Protein AF-X1CQ27-F1 (afdb_monomer_lite)

Structure (mmCIF, N/CA/C/O backbone):
data_AF-X1CQ27-F1
#
_entry.id   AF-X1CQ27-F1
#
loop_
_atom_site.group_PDB
_atom_site.id
_atom_site.type_symbol
_atom_site.label_atom_id
_atom_site.label_alt_id
_atom_site.label_comp_id
_atom_site.label_asym_id
_atom_site.label_entity_id
_atom_site.label_seq_id
_atom_site.pdbx_PDB_ins_code
_atom_site.Cartn_x
_atom_site.Cartn_y
_atom_site.Cartn_z
_atom_site.occupancy
_atom_site.B_iso_or_equiv
_atom_site.auth_seq_id
_atom_site.auth_comp_id
_atom_site.auth_asym_id
_atom_site.auth_atom_id
_atom_site.pdbx_PDB_model_num
ATOM 1 N N . HIS A 1 1 ? 26.484 -8.861 -18.137 1.00 38.47 1 HIS A N 1
ATOM 2 C CA . HIS A 1 1 ? 26.427 -7.658 -17.284 1.00 38.47 1 HIS A CA 1
ATOM 3 C C . HIS A 1 1 ? 25.008 -7.627 -16.748 1.00 38.47 1 HIS A C 1
ATOM 5 O O . HIS A 1 1 ? 24.129 -7.629 -17.596 1.00 38.47 1 HIS A O 1
ATOM 11 N N . PRO A 1 2 ? 24.740 -7.772 -15.439 1.00 48.09 2 PRO A N 1
ATOM 12 C CA . PRO A 1 2 ? 23.359 -7.905 -14.995 1.00 48.09 2 PRO A CA 1
ATOM 13 C C . PRO A 1 2 ? 22.624 -6.584 -15.238 1.00 48.09 2 PRO A C 1
ATOM 15 O O . PRO A 1 2 ? 23.197 -5.501 -15.071 1.00 48.09 2 PRO A O 1
ATOM 18 N N . ASP A 1 3 ? 21.393 -6.705 -15.714 1.00 51.94 3 ASP A N 1
ATOM 19 C CA . ASP A 1 3 ? 20.506 -5.610 -16.071 1.00 51.94 3 ASP A CA 1
ATOM 20 C C . ASP A 1 3 ? 20.073 -4.856 -14.807 1.00 51.94 3 ASP A C 1
ATOM 22 O O . ASP A 1 3 ? 19.141 -5.243 -14.110 1.00 51.94 3 ASP A O 1
ATOM 26 N N . TRP A 1 4 ? 20.733 -3.737 -14.505 1.00 53.78 4 TRP A N 1
ATOM 27 C CA . TRP A 1 4 ? 20.388 -2.819 -13.403 1.00 53.78 4 TRP A CA 1
ATOM 28 C C . TRP A 1 4 ? 19.044 -2.081 -13.602 1.00 53.78 4 TRP A C 1
ATOM 30 O O . TRP A 1 4 ? 18.797 -1.057 -12.962 1.00 53.78 4 TRP A O 1
ATOM 40 N N . ASN A 1 5 ? 18.199 -2.545 -14.525 1.00 55.75 5 ASN A N 1
ATOM 41 C CA . ASN A 1 5 ? 17.030 -1.815 -15.011 1.00 55.75 5 ASN A CA 1
ATOM 42 C C . ASN A 1 5 ? 15.713 -2.193 -14.322 1.00 55.75 5 ASN A C 1
ATOM 44 O O . ASN A 1 5 ? 14.721 -1.488 -14.495 1.00 55.75 5 ASN A O 1
ATOM 48 N N . GLU A 1 6 ? 15.692 -3.232 -13.488 1.00 63.59 6 GLU A N 1
ATOM 49 C CA . GLU A 1 6 ? 14.521 -3.572 -12.676 1.00 63.59 6 GLU A CA 1
ATOM 50 C C . GLU A 1 6 ? 14.697 -3.029 -11.256 1.00 63.59 6 GLU A C 1
ATOM 52 O O . GLU A 1 6 ? 14.978 -3.752 -10.302 1.00 63.59 6 GLU A O 1
ATOM 57 N N . LYS A 1 7 ? 14.576 -1.703 -11.107 1.00 76.12 7 LYS A N 1
ATOM 58 C CA . LYS A 1 7 ? 14.514 -1.081 -9.779 1.00 76.12 7 LYS A CA 1
ATOM 59 C C . LYS A 1 7 ? 13.232 -1.536 -9.087 1.00 76.12 7 LYS A C 1
ATOM 61 O O . LYS A 1 7 ? 12.149 -1.062 -9.423 1.00 76.12 7 LYS A O 1
ATOM 66 N N . THR A 1 8 ? 13.369 -2.438 -8.123 1.00 89.56 8 THR A N 1
ATOM 67 C CA . THR A 1 8 ? 12.275 -2.825 -7.236 1.00 89.56 8 THR A CA 1
ATOM 68 C C . THR A 1 8 ? 12.230 -1.925 -6.005 1.00 89.56 8 THR A C 1
ATOM 70 O O . THR A 1 8 ? 13.272 -1.595 -5.437 1.00 89.56 8 THR A O 1
ATOM 73 N N . TYR A 1 9 ? 11.035 -1.563 -5.559 1.00 93.25 9 TYR A N 1
ATOM 74 C CA . TYR A 1 9 ? 10.811 -0.775 -4.349 1.00 93.25 9 TYR A CA 1
ATOM 75 C C . TYR A 1 9 ? 10.537 -1.707 -3.176 1.00 93.25 9 TYR A C 1
ATOM 77 O O . TYR A 1 9 ? 9.677 -2.565 -3.304 1.00 93.25 9 TYR A O 1
ATOM 85 N N . SER A 1 10 ? 11.233 -1.532 -2.050 1.00 94.94 10 SER A N 1
ATOM 86 C CA . SER A 1 10 ? 10.964 -2.268 -0.798 1.00 94.94 10 SER A CA 1
ATOM 87 C C . SER A 1 10 ? 10.029 -1.509 0.152 1.00 94.94 10 SER A C 1
ATOM 89 O O . SER A 1 10 ? 9.470 -2.091 1.078 1.00 94.94 10 SER A O 1
ATOM 91 N N . PHE A 1 11 ? 9.859 -0.203 -0.053 1.00 96.81 11 PHE A N 1
ATOM 92 C CA . PHE A 1 11 ? 8.992 0.648 0.755 1.00 96.81 11 PHE A CA 1
ATOM 93 C C . PHE A 1 11 ? 8.448 1.793 -0.101 1.00 96.81 11 PHE A C 1
ATOM 95 O O . PHE A 1 11 ? 9.203 2.412 -0.853 1.00 96.81 11 PHE A O 1
ATOM 102 N N . VAL A 1 12 ? 7.153 2.068 0.015 1.00 96.44 12 VAL A N 1
ATOM 103 C CA . VAL A 1 12 ? 6.442 3.127 -0.705 1.00 96.44 12 VAL A CA 1
ATOM 104 C C . VAL A 1 12 ? 5.509 3.831 0.271 1.00 96.44 12 VAL A C 1
ATOM 106 O O . VAL A 1 12 ? 4.789 3.181 1.025 1.00 96.44 12 VAL A O 1
ATOM 109 N N . TYR A 1 13 ? 5.513 5.159 0.238 1.00 96.25 13 TYR A N 1
ATOM 110 C CA . TYR A 1 13 ? 4.595 6.002 0.995 1.00 96.25 13 TYR A CA 1
ATOM 111 C C . TYR A 1 13 ? 3.813 6.862 0.001 1.00 96.25 13 TYR A C 1
ATOM 113 O O . TYR A 1 13 ? 4.422 7.629 -0.747 1.00 96.25 13 TYR A O 1
ATOM 121 N N . LEU A 1 14 ? 2.493 6.693 -0.049 1.00 93.62 14 LEU A N 1
ATOM 122 C CA . LEU A 1 14 ? 1.602 7.438 -0.934 1.00 93.62 14 LEU A CA 1
ATOM 123 C C . LEU A 1 14 ? 0.985 8.608 -0.157 1.00 93.62 14 LEU A C 1
ATOM 125 O O . LEU A 1 14 ? 0.100 8.408 0.672 1.00 93.62 14 LEU A O 1
ATOM 129 N N . ASP A 1 15 ? 1.487 9.808 -0.456 1.00 86.12 15 ASP A N 1
ATOM 130 C CA . ASP A 1 15 ? 1.113 11.113 0.129 1.00 86.12 15 ASP A CA 1
ATOM 131 C C . ASP A 1 15 ? 0.519 12.067 -0.933 1.00 86.12 15 ASP A C 1
ATOM 133 O O . ASP A 1 15 ? 0.626 13.289 -0.854 1.00 86.12 15 ASP A O 1
ATOM 137 N N . GLY A 1 16 ? 0.031 11.497 -2.038 1.00 69.50 16 GLY A N 1
ATOM 138 C CA . GLY A 1 16 ? -0.388 12.227 -3.235 1.00 69.50 16 GLY A CA 1
ATOM 139 C C . GLY A 1 16 ? -1.835 12.734 -3.179 1.00 69.50 16 GLY A C 1
ATOM 140 O O . GLY A 1 16 ? -2.555 12.463 -2.220 1.00 69.50 16 GLY A O 1
ATOM 141 N N . PRO A 1 17 ? -2.303 13.451 -4.220 1.00 65.69 17 PRO A N 1
ATOM 142 C CA . PRO A 1 17 ? -3.669 13.977 -4.275 1.00 65.69 17 PRO A CA 1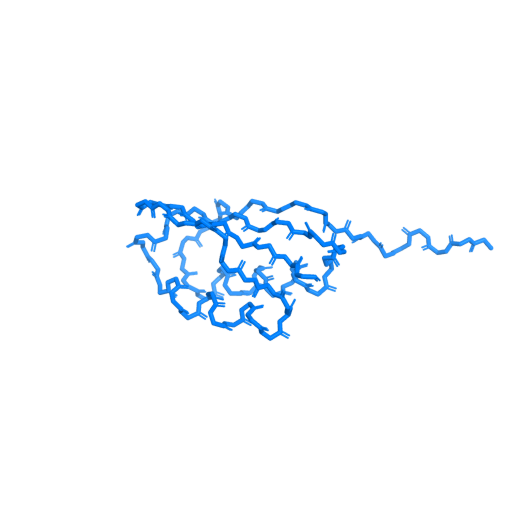
ATOM 143 C C . PRO A 1 17 ? -4.719 12.870 -4.048 1.00 65.69 17 PRO A C 1
ATOM 145 O O . PRO A 1 17 ? -4.768 11.873 -4.761 1.00 65.69 17 PRO A O 1
ATOM 148 N N . HIS A 1 18 ? -5.579 13.065 -3.044 1.00 69.44 18 HIS A N 1
ATOM 149 C CA . HIS A 1 18 ? -6.332 12.002 -2.352 1.00 69.44 18 HIS A CA 1
ATOM 150 C C . HIS A 1 18 ? -7.561 11.431 -3.084 1.00 69.44 18 HIS A C 1
ATOM 152 O O . HIS A 1 18 ? -8.486 10.934 -2.443 1.00 69.44 18 HIS A O 1
ATOM 158 N N . MET A 1 19 ? -7.634 11.493 -4.415 1.00 81.75 19 MET A N 1
ATOM 159 C CA . MET A 1 19 ? -8.736 10.829 -5.118 1.00 81.75 19 MET A CA 1
ATOM 160 C C . MET A 1 19 ? -8.449 9.331 -5.248 1.00 81.75 19 MET A C 1
ATOM 162 O O . MET A 1 19 ? -7.386 8.941 -5.728 1.00 81.75 19 MET A O 1
ATOM 166 N N . THR A 1 20 ? -9.440 8.482 -4.942 1.00 86.38 20 THR A N 1
ATOM 167 C CA . THR A 1 20 ? -9.346 7.011 -5.058 1.00 86.38 20 THR A CA 1
ATOM 168 C C . THR A 1 20 ? -8.720 6.556 -6.384 1.00 86.38 20 THR A C 1
ATOM 170 O O . THR A 1 20 ? -7.883 5.660 -6.402 1.00 86.38 20 THR A O 1
ATOM 173 N N . LYS A 1 21 ? -9.086 7.191 -7.507 1.00 90.81 21 LYS A N 1
ATOM 174 C CA . LYS A 1 21 ? -8.570 6.846 -8.845 1.00 90.81 21 LYS A CA 1
ATOM 175 C C . LYS A 1 21 ? -7.049 7.036 -8.977 1.00 90.81 21 LYS A C 1
ATOM 177 O O . LYS A 1 21 ? -6.389 6.238 -9.643 1.00 90.81 21 LYS A O 1
ATOM 182 N N . ASP A 1 22 ? -6.509 8.086 -8.362 1.00 89.88 22 ASP A N 1
ATOM 183 C CA . ASP A 1 22 ? -5.110 8.482 -8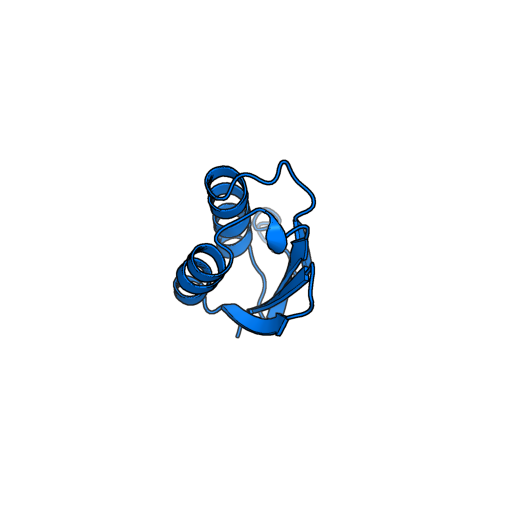.512 1.00 89.88 22 ASP A CA 1
ATOM 184 C C . ASP A 1 22 ? -4.254 7.563 -7.634 1.00 89.88 22 ASP A C 1
ATOM 186 O O . ASP A 1 22 ? -3.295 6.961 -8.117 1.00 89.88 22 ASP A O 1
ATOM 190 N N . VAL A 1 23 ? -4.718 7.299 -6.406 1.00 92.44 23 VAL A N 1
ATOM 191 C CA . VAL A 1 23 ? -4.086 6.341 -5.486 1.00 92.44 23 VAL A CA 1
ATOM 192 C C . VAL A 1 23 ? -4.093 4.919 -6.049 1.00 92.44 23 VAL A C 1
ATOM 194 O O . VAL A 1 23 ? -3.073 4.242 -5.967 1.00 92.44 23 VAL A O 1
ATOM 197 N N . ILE A 1 24 ? -5.182 4.458 -6.682 1.00 93.88 24 ILE A N 1
ATOM 198 C CA . ILE A 1 24 ? -5.192 3.152 -7.374 1.00 93.88 24 ILE A CA 1
ATOM 199 C C . ILE A 1 24 ? -4.118 3.116 -8.467 1.00 93.88 24 ILE A C 1
ATOM 201 O O . ILE A 1 24 ? -3.382 2.135 -8.573 1.00 93.88 24 ILE A O 1
ATOM 205 N N . THR A 1 25 ? -4.024 4.173 -9.275 1.00 94.06 25 THR A N 1
ATOM 206 C CA . THR A 1 25 ? -3.082 4.237 -10.401 1.00 94.06 25 THR A CA 1
ATOM 207 C C . THR A 1 25 ? -1.636 4.135 -9.915 1.00 94.06 25 THR A C 1
ATOM 209 O O . THR A 1 25 ? -0.867 3.316 -10.426 1.00 94.06 25 THR A O 1
ATOM 212 N N . GLU A 1 26 ? -1.273 4.913 -8.896 1.00 93.94 26 GLU A N 1
ATOM 213 C CA . GLU A 1 26 ? 0.067 4.886 -8.307 1.00 93.94 26 GLU A CA 1
ATOM 214 C C . GLU A 1 26 ? 0.348 3.565 -7.586 1.00 93.94 26 GLU A C 1
ATOM 216 O O . GLU A 1 26 ? 1.375 2.930 -7.838 1.00 93.94 26 GLU A O 1
ATOM 221 N N . ALA A 1 27 ? -0.578 3.100 -6.744 1.00 94.56 27 ALA A N 1
ATOM 222 C CA . ALA A 1 27 ? -0.416 1.869 -5.979 1.00 94.56 27 ALA A CA 1
ATOM 223 C C . ALA A 1 27 ? -0.190 0.659 -6.897 1.00 94.56 27 ALA A C 1
ATOM 225 O O . ALA A 1 27 ? 0.715 -0.137 -6.649 1.00 94.56 27 ALA A O 1
ATOM 226 N N . VAL A 1 28 ? -0.935 0.553 -8.003 1.00 96.25 28 VAL A N 1
ATOM 227 C CA . VAL A 1 28 ? -0.733 -0.499 -9.012 1.00 96.25 28 VAL A CA 1
ATOM 228 C C . VAL A 1 28 ? 0.614 -0.339 -9.722 1.00 96.25 28 VAL A C 1
ATOM 230 O O . VAL A 1 28 ? 1.312 -1.330 -9.957 1.00 96.25 28 VAL A O 1
ATOM 233 N N . TRP A 1 29 ? 1.025 0.888 -10.056 1.00 95.25 29 TRP A N 1
ATOM 234 C CA . TRP A 1 29 ? 2.321 1.129 -10.695 1.00 95.25 29 TRP A CA 1
ATOM 235 C C . TRP A 1 29 ? 3.489 0.652 -9.821 1.00 95.25 29 TRP A C 1
ATOM 237 O O . TRP A 1 29 ? 4.412 0.003 -10.332 1.00 95.25 29 TRP A O 1
ATOM 247 N N . PHE A 1 30 ? 3.422 0.919 -8.514 1.00 95.25 30 PHE A N 1
ATOM 248 C CA . PHE A 1 30 ? 4.415 0.470 -7.539 1.00 95.25 30 PHE A CA 1
ATOM 249 C C . PHE A 1 30 ? 4.313 -1.021 -7.232 1.00 95.25 30 PHE A C 1
ATOM 251 O O . PHE A 1 30 ? 5.341 -1.687 -7.136 1.00 95.25 30 PHE A O 1
ATOM 258 N N . ALA A 1 31 ? 3.105 -1.576 -7.139 1.00 96.00 31 ALA A N 1
ATOM 259 C CA . ALA A 1 31 ? 2.905 -3.000 -6.895 1.00 96.00 31 ALA A CA 1
ATOM 260 C C . ALA A 1 31 ? 3.565 -3.859 -7.987 1.00 96.00 31 ALA A C 1
ATOM 262 O O . ALA A 1 31 ? 4.250 -4.833 -7.674 1.00 96.00 31 ALA A O 1
ATOM 263 N N . ASN A 1 32 ? 3.482 -3.439 -9.253 1.00 95.44 32 ASN A N 1
ATOM 264 C CA . ASN A 1 32 ? 4.179 -4.087 -10.371 1.00 95.44 32 ASN A CA 1
ATOM 265 C C . ASN A 1 32 ? 5.716 -4.008 -10.289 1.00 95.44 32 ASN A C 1
ATOM 267 O O . ASN A 1 32 ? 6.407 -4.745 -10.984 1.00 95.44 32 ASN A O 1
ATOM 271 N N . ARG A 1 33 ? 6.261 -3.109 -9.463 1.00 94.31 33 ARG A N 1
ATOM 272 C CA . ARG A 1 33 ? 7.702 -2.867 -9.282 1.00 94.31 33 ARG A CA 1
ATOM 273 C C . ARG A 1 33 ? 8.133 -3.123 -7.838 1.00 94.31 33 ARG A C 1
ATOM 275 O O . ARG A 1 33 ? 9.108 -2.550 -7.368 1.00 94.31 33 ARG A O 1
ATOM 282 N N . SER A 1 34 ? 7.392 -3.942 -7.104 1.00 94.88 34 SER A N 1
ATOM 283 C CA . SER A 1 34 ? 7.648 -4.212 -5.688 1.00 94.88 34 SER A CA 1
ATOM 284 C C . SER A 1 34 ? 8.608 -5.388 -5.500 1.00 94.88 34 SER A C 1
ATOM 286 O O . SER A 1 34 ? 8.485 -6.419 -6.165 1.00 94.88 34 SER A O 1
ATOM 288 N N . ALA A 1 35 ? 9.548 -5.245 -4.566 1.00 93.94 35 ALA A N 1
ATOM 289 C CA . ALA A 1 35 ? 10.374 -6.349 -4.082 1.00 93.94 35 ALA A CA 1
ATOM 290 C C . ALA A 1 35 ? 9.538 -7.313 -3.205 1.00 93.94 35 ALA A C 1
ATOM 292 O O . ALA A 1 35 ? 8.450 -6.944 -2.743 1.00 93.94 35 ALA A O 1
ATOM 293 N N . PRO A 1 36 ? 10.016 -8.532 -2.905 1.00 92.94 36 PRO A N 1
ATOM 294 C CA . PRO A 1 36 ? 9.450 -9.328 -1.814 1.00 92.94 36 PRO A CA 1
ATOM 295 C C . PRO A 1 36 ? 9.409 -8.524 -0.505 1.00 92.94 36 PRO A C 1
ATOM 297 O O . PRO A 1 36 ? 10.307 -7.718 -0.251 1.00 92.94 36 PRO A O 1
ATOM 300 N N . HIS A 1 37 ? 8.370 -8.721 0.310 1.00 95.56 37 HIS A N 1
ATOM 301 C CA . HIS A 1 37 ? 8.182 -8.027 1.597 1.00 95.56 37 HIS A CA 1
ATOM 302 C C . HIS A 1 37 ? 8.050 -6.498 1.507 1.00 95.56 37 HIS A C 1
ATOM 304 O O . HIS A 1 37 ? 8.261 -5.788 2.491 1.00 95.56 37 HIS A O 1
ATOM 310 N N . THR A 1 38 ? 7.688 -5.973 0.332 1.00 97.62 38 THR A N 1
ATOM 311 C CA . THR A 1 38 ? 7.456 -4.535 0.155 1.00 97.62 38 THR A CA 1
ATOM 312 C C . THR A 1 38 ? 6.346 -4.040 1.058 1.00 97.62 38 THR A C 1
ATOM 314 O O . THR A 1 38 ? 5.300 -4.680 1.147 1.00 97.62 38 THR A O 1
ATOM 317 N N . ARG A 1 39 ? 6.533 -2.855 1.640 1.00 98.19 39 ARG A N 1
ATOM 318 C CA . ARG A 1 39 ? 5.471 -2.144 2.355 1.00 98.19 39 ARG A CA 1
ATOM 319 C C . ARG A 1 39 ? 4.963 -0.955 1.560 1.00 98.19 39 ARG A C 1
ATOM 321 O O . ARG A 1 39 ? 5.760 -0.144 1.094 1.00 98.19 39 ARG A O 1
ATOM 328 N N . ILE A 1 40 ? 3.646 -0.851 1.438 1.00 97.88 40 ILE A N 1
ATOM 329 C CA . ILE A 1 40 ? 2.959 0.336 0.933 1.00 97.88 40 ILE A CA 1
ATOM 330 C C . ILE A 1 40 ? 2.191 0.945 2.100 1.00 97.88 40 ILE A C 1
ATOM 332 O O . ILE A 1 40 ? 1.326 0.292 2.684 1.00 97.88 40 ILE A O 1
ATOM 336 N N . VAL A 1 41 ? 2.507 2.193 2.425 1.00 97.56 41 VAL A N 1
ATOM 337 C CA . VAL A 1 41 ? 1.747 3.014 3.367 1.00 97.56 41 VAL A CA 1
ATOM 338 C C . VAL A 1 41 ? 0.953 4.038 2.571 1.00 97.56 41 VAL A C 1
ATOM 340 O O . VAL A 1 41 ? 1.510 4.694 1.693 1.00 97.56 41 VAL A O 1
ATOM 343 N N . ILE A 1 42 ? -0.340 4.154 2.857 1.00 95.81 42 ILE A N 1
ATOM 344 C CA . ILE A 1 42 ? -1.241 5.111 2.207 1.00 95.81 42 ILE A CA 1
ATOM 345 C C . ILE A 1 42 ? -1.782 6.042 3.284 1.00 95.81 42 ILE A C 1
ATOM 347 O O . ILE A 1 42 ? -2.283 5.556 4.304 1.00 95.81 42 ILE A O 1
ATOM 351 N N . ASP A 1 43 ? -1.642 7.347 3.062 1.00 93.81 43 ASP A N 1
ATOM 352 C CA . ASP A 1 43 ? -2.170 8.397 3.935 1.00 93.81 43 ASP A CA 1
ATOM 353 C C . ASP A 1 43 ? -3.565 8.877 3.494 1.00 93.81 43 ASP A C 1
ATOM 355 O O . ASP A 1 43 ? -4.022 8.564 2.392 1.00 93.81 43 ASP A O 1
ATOM 359 N N . ASP A 1 44 ? -4.233 9.646 4.357 1.00 91.31 44 ASP A N 1
ATOM 360 C CA . ASP A 1 44 ? -5.540 10.276 4.133 1.00 91.31 44 ASP A CA 1
ATOM 361 C C . ASP A 1 44 ? -6.639 9.288 3.710 1.00 91.31 44 ASP A C 1
ATOM 363 O O . ASP A 1 44 ? -7.512 9.571 2.879 1.00 91.31 44 ASP A O 1
ATOM 367 N N . ILE A 1 45 ? -6.605 8.087 4.296 1.00 91.81 45 ILE A N 1
ATOM 368 C CA . ILE A 1 45 ? -7.540 7.005 3.955 1.00 91.81 45 ILE A CA 1
ATOM 369 C C . ILE A 1 45 ? -9.002 7.349 4.278 1.00 91.81 45 ILE A C 1
ATOM 371 O O . ILE A 1 45 ? -9.907 6.703 3.760 1.00 91.81 45 ILE A O 1
ATOM 375 N N . ASP A 1 46 ? -9.234 8.361 5.117 1.00 90.12 46 ASP A N 1
ATOM 376 C CA . ASP A 1 46 ? -10.541 8.906 5.488 1.00 90.12 46 ASP A CA 1
ATOM 377 C C . ASP A 1 46 ? -11.219 9.681 4.344 1.00 90.12 46 ASP A C 1
ATOM 379 O O . ASP A 1 46 ? -12.428 9.914 4.380 1.00 90.12 46 ASP A O 1
ATOM 383 N N . LYS A 1 47 ? -10.462 10.053 3.304 1.00 87.00 47 LYS A N 1
ATOM 384 C CA . LYS A 1 47 ? -10.947 10.816 2.141 1.00 87.00 47 LYS A CA 1
ATOM 385 C C . LYS A 1 47 ? -11.199 9.953 0.904 1.00 87.00 47 LYS A C 1
ATOM 387 O O . LYS A 1 47 ? -11.551 10.490 -0.149 1.00 87.00 47 LYS A O 1
ATOM 392 N N . MET A 1 48 ? -11.008 8.637 0.999 1.00 86.94 48 MET A N 1
ATOM 393 C CA . MET A 1 48 ? -11.056 7.7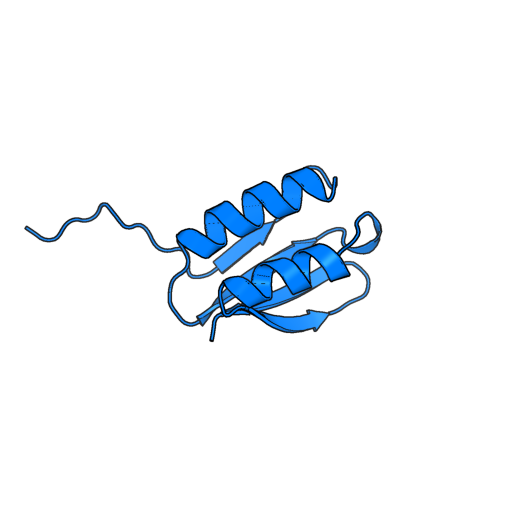29 -0.147 1.00 86.94 48 MET A CA 1
ATOM 394 C C . MET A 1 48 ? -11.674 6.373 0.192 1.00 86.94 48 MET A C 1
ATOM 396 O O . MET A 1 48 ? -11.772 5.960 1.343 1.00 86.94 48 MET A O 1
ATOM 400 N N . GLU A 1 49 ? -12.038 5.633 -0.851 1.00 91.44 49 GLU A N 1
ATOM 401 C CA . GLU A 1 49 ? -12.562 4.271 -0.723 1.00 91.44 49 GLU A CA 1
ATOM 402 C C . GLU A 1 49 ? -11.411 3.278 -0.506 1.00 91.44 49 GLU A C 1
ATOM 404 O O . GLU A 1 49 ? -11.050 2.495 -1.389 1.00 91.44 49 GLU A O 1
ATOM 409 N N . ILE A 1 50 ? -10.790 3.328 0.677 1.00 93.81 50 ILE A N 1
ATOM 410 C CA . ILE A 1 50 ? -9.585 2.542 0.974 1.00 93.81 50 ILE A CA 1
ATOM 411 C C . ILE A 1 50 ? -9.825 1.030 0.911 1.00 93.81 50 ILE A C 1
ATOM 413 O O . ILE A 1 50 ? -8.922 0.271 0.563 1.0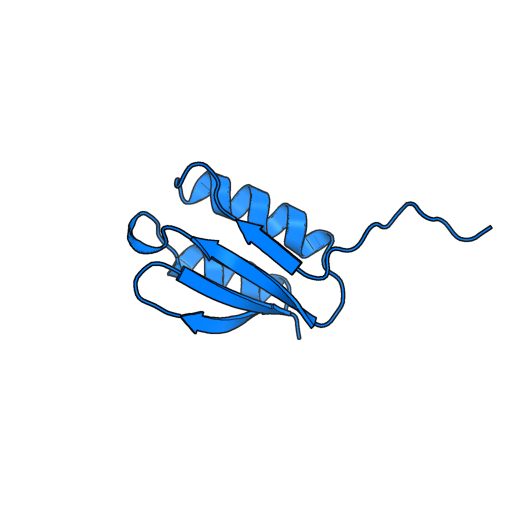0 93.81 50 ILE A O 1
ATOM 417 N N . SER A 1 51 ? -11.058 0.585 1.166 1.00 94.81 51 SER A N 1
ATOM 418 C CA . SER A 1 51 ? -11.466 -0.815 1.018 1.00 94.81 51 SER A CA 1
ATOM 419 C C . SER A 1 51 ? -11.287 -1.317 -0.421 1.00 94.81 51 SER A C 1
ATOM 421 O O . SER A 1 51 ? -10.818 -2.437 -0.630 1.00 94.81 51 SER A O 1
ATOM 423 N N . VAL A 1 52 ? -11.580 -0.469 -1.415 1.00 95.56 52 VAL A N 1
ATOM 424 C CA . VAL A 1 52 ? -11.403 -0.772 -2.840 1.00 95.56 52 VAL A CA 1
ATOM 425 C C . VAL A 1 52 ? -9.920 -0.857 -3.179 1.00 95.56 52 VAL A C 1
ATOM 427 O O . VAL A 1 52 ? -9.496 -1.821 -3.812 1.00 95.56 52 VAL A O 1
ATOM 430 N N . ILE A 1 53 ? -9.113 0.103 -2.720 1.00 94.94 53 ILE A N 1
ATOM 431 C CA . ILE A 1 53 ? -7.660 0.115 -2.957 1.00 94.94 53 ILE A CA 1
ATOM 432 C C . ILE A 1 53 ? -6.995 -1.117 -2.331 1.00 94.94 53 ILE A C 1
ATOM 434 O O . ILE A 1 53 ? -6.223 -1.810 -2.994 1.00 94.94 53 ILE A O 1
ATOM 438 N N . ALA A 1 54 ? -7.328 -1.435 -1.077 1.00 96.75 54 ALA A N 1
ATOM 439 C CA . ALA A 1 54 ? -6.803 -2.607 -0.386 1.00 96.75 54 ALA A CA 1
ATOM 440 C C . ALA A 1 54 ? -7.199 -3.904 -1.103 1.00 96.75 54 ALA A C 1
ATOM 442 O O . ALA A 1 54 ? -6.355 -4.780 -1.276 1.00 96.75 54 ALA A O 1
ATOM 443 N N . HIS A 1 55 ? -8.448 -4.010 -1.578 1.00 97.62 55 HIS A N 1
ATOM 444 C CA . HIS A 1 55 ? -8.894 -5.156 -2.369 1.00 97.62 55 HIS A CA 1
ATOM 445 C C . HIS A 1 55 ? -8.119 -5.281 -3.685 1.00 97.62 55 HIS A C 1
ATOM 447 O O . HIS A 1 55 ? -7.637 -6.366 -4.000 1.00 97.62 55 HIS A O 1
ATOM 453 N N . VAL A 1 56 ? -7.923 -4.182 -4.420 1.00 97.75 56 VAL A N 1
ATOM 454 C CA . VAL A 1 56 ?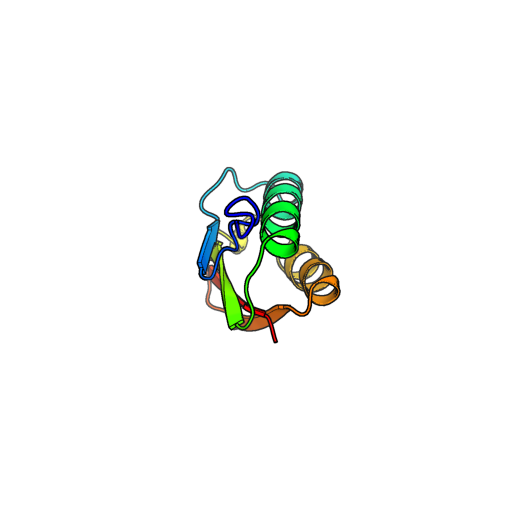 -7.111 -4.173 -5.649 1.00 97.75 56 VAL A CA 1
ATOM 455 C C . VAL A 1 56 ? -5.689 -4.670 -5.378 1.00 97.75 56 VAL A C 1
ATOM 457 O O . VAL A 1 56 ? -5.159 -5.478 -6.137 1.00 97.75 56 VAL A O 1
ATOM 460 N N . LEU A 1 57 ? -5.075 -4.244 -4.275 1.00 97.88 57 LEU A N 1
ATOM 461 C CA . LEU A 1 57 ? -3.720 -4.657 -3.914 1.00 97.88 57 LEU A CA 1
ATOM 462 C C . LEU A 1 57 ? -3.603 -6.154 -3.563 1.00 97.88 57 LEU A C 1
ATOM 464 O O . LEU A 1 57 ? -2.516 -6.718 -3.696 1.00 97.88 57 LEU A O 1
ATOM 468 N N . THR A 1 58 ? -4.705 -6.841 -3.234 1.00 98.00 58 THR A N 1
ATOM 469 C CA . THR A 1 58 ? -4.683 -8.305 -3.040 1.00 98.00 58 THR A CA 1
ATOM 470 C C . THR A 1 58 ? -4.343 -9.081 -4.313 1.00 98.00 58 THR A C 1
ATOM 472 O O . THR A 1 58 ? -3.749 -10.151 -4.218 1.00 98.00 58 THR A O 1
ATOM 475 N N . PHE A 1 59 ? -4.623 -8.528 -5.500 1.00 97.94 59 PHE A N 1
ATOM 476 C CA . PHE A 1 59 ? -4.216 -9.125 -6.780 1.00 97.94 59 PHE A CA 1
ATOM 477 C C . PHE A 1 59 ? -2.697 -9.057 -7.025 1.00 97.94 59 PHE A C 1
ATOM 479 O O . PHE A 1 59 ? -2.208 -9.656 -7.978 1.00 97.94 59 PHE A O 1
ATOM 486 N N . PHE A 1 60 ? -1.957 -8.342 -6.171 1.00 97.62 60 PHE A N 1
ATOM 487 C CA . PHE A 1 60 ? -0.502 -8.175 -6.227 1.00 97.62 60 PHE A CA 1
ATOM 488 C C . PHE A 1 60 ? 0.202 -8.755 -4.988 1.00 97.62 60 PHE A C 1
ATOM 490 O O . PHE A 1 60 ? 1.311 -8.336 -4.653 1.00 97.62 60 PHE A O 1
ATOM 497 N N . ASP A 1 61 ? -0.456 -9.688 -4.294 1.00 97.94 61 ASP A N 1
ATOM 498 C CA . ASP A 1 61 ? 0.024 -10.372 -3.084 1.00 97.94 61 ASP A CA 1
ATOM 499 C C . ASP A 1 61 ? 0.234 -9.471 -1.857 1.00 97.94 61 ASP A C 1
ATOM 501 O O . ASP A 1 61 ? 0.862 -9.875 -0.875 1.00 97.94 61 ASP A O 1
ATOM 505 N N . PHE A 1 62 ? -0.336 -8.265 -1.862 1.00 98.25 62 PHE A N 1
ATOM 506 C CA . PHE A 1 62 ? -0.351 -7.410 -0.682 1.00 98.25 62 PHE A CA 1
ATOM 507 C C . PHE A 1 62 ? -1.485 -7.785 0.268 1.00 98.25 62 PHE A C 1
ATOM 509 O O . PHE A 1 62 ? -2.599 -8.135 -0.130 1.00 98.25 62 PHE A O 1
ATOM 516 N N . LYS A 1 63 ? -1.207 -7.651 1.562 1.00 97.81 63 LYS A N 1
ATOM 517 C CA . LYS A 1 63 ? -2.179 -7.796 2.642 1.00 97.81 63 LYS A CA 1
ATOM 518 C C . LYS A 1 63 ? -2.054 -6.613 3.592 1.00 97.81 63 LYS A C 1
ATOM 520 O O . LYS A 1 63 ? -0.946 -6.239 3.961 1.00 97.81 63 LYS A O 1
ATOM 525 N N . THR A 1 64 ? -3.181 -6.077 4.052 1.00 97.69 64 THR A N 1
ATOM 526 C CA . THR A 1 64 ? -3.199 -5.133 5.176 1.00 97.69 64 THR A CA 1
ATOM 527 C C . THR A 1 64 ? -2.589 -5.779 6.419 1.00 97.69 64 THR A C 1
ATOM 529 O O . THR A 1 64 ? -3.053 -6.834 6.867 1.00 97.69 64 THR A O 1
ATOM 532 N N . ILE A 1 65 ? -1.551 -5.148 6.964 1.00 97.94 65 ILE A N 1
ATOM 533 C CA . ILE A 1 65 ? -0.912 -5.560 8.221 1.00 97.94 65 ILE A CA 1
ATOM 534 C C . ILE A 1 65 ? -1.303 -4.649 9.382 1.00 97.94 65 ILE A C 1
ATOM 536 O O . ILE A 1 65 ? -1.376 -5.113 10.514 1.00 97.94 65 ILE A O 1
ATOM 540 N N . GLU A 1 66 ? -1.612 -3.386 9.094 1.00 97.50 66 GLU A N 1
ATOM 541 C CA . GLU A 1 66 ? -2.026 -2.401 10.087 1.00 97.50 66 GLU A CA 1
ATOM 542 C C . GLU A 1 66 ? -2.931 -1.351 9.436 1.00 97.50 66 GLU A C 1
ATOM 544 O O . GLU A 1 66 ? -2.753 -0.995 8.269 1.00 97.50 66 GLU A O 1
ATOM 549 N N . MET A 1 67 ? -3.912 -0.865 10.191 1.00 96.25 67 MET A N 1
ATOM 550 C CA . MET A 1 67 ? -4.804 0.218 9.793 1.00 96.25 67 MET A CA 1
ATOM 551 C C . MET A 1 67 ? -5.057 1.096 11.016 1.00 96.25 67 MET A C 1
ATOM 553 O O . MET A 1 67 ? -5.494 0.595 12.051 1.00 96.25 67 MET A O 1
ATOM 557 N N . GLY A 1 68 ? -4.747 2.381 10.892 1.00 94.75 68 GLY A N 1
ATOM 558 C CA . GLY A 1 68 ? -5.115 3.422 11.844 1.00 94.75 68 GLY A CA 1
ATOM 559 C C . GLY A 1 68 ? -6.239 4.296 11.292 1.00 94.75 68 GLY A C 1
ATOM 560 O O . GLY A 1 68 ? -6.840 3.976 10.269 1.00 94.75 68 GLY A O 1
ATOM 561 N N . ASP A 1 69 ? -6.485 5.427 11.951 1.00 93.69 69 ASP A N 1
ATOM 562 C CA . ASP A 1 69 ? -7.605 6.315 11.608 1.00 93.69 69 ASP A CA 1
ATOM 563 C C . ASP A 1 69 ? -7.413 7.039 10.268 1.00 93.69 69 ASP A C 1
ATOM 565 O O . ASP A 1 69 ? -8.370 7.256 9.533 1.00 93.69 69 ASP A O 1
ATOM 569 N N . THR A 1 70 ? -6.170 7.401 9.938 1.00 93.38 70 THR A N 1
ATOM 570 C CA . THR A 1 70 ? -5.830 8.166 8.724 1.00 93.38 70 THR A CA 1
ATOM 571 C C . THR A 1 70 ? -4.870 7.434 7.793 1.00 93.38 70 THR A C 1
ATOM 573 O O . THR A 1 70 ? -4.641 7.886 6.677 1.00 93.38 70 THR A O 1
ATOM 576 N N . LYS A 1 71 ? -4.317 6.288 8.214 1.00 95.62 71 LYS A N 1
ATOM 577 C CA . LYS A 1 71 ? -3.259 5.569 7.490 1.00 95.62 71 LYS A CA 1
ATOM 578 C C . LYS A 1 71 ? -3.496 4.071 7.456 1.00 95.62 71 LYS A C 1
ATOM 580 O O . LYS A 1 71 ? -3.935 3.481 8.441 1.00 95.62 71 LYS A O 1
ATOM 585 N N . ILE A 1 72 ? -3.125 3.441 6.350 1.00 97.12 72 ILE A N 1
ATOM 586 C CA . ILE A 1 72 ? -3.084 1.981 6.219 1.00 97.12 72 ILE A CA 1
ATOM 587 C C . ILE A 1 72 ? -1.693 1.538 5.779 1.00 97.12 72 ILE A C 1
ATOM 589 O O . ILE A 1 72 ? -1.040 2.210 4.984 1.00 97.12 72 ILE A O 1
ATOM 593 N N . CYS A 1 73 ? -1.250 0.389 6.282 1.00 98.12 73 CYS A N 1
ATOM 594 C CA . CYS A 1 73 ? -0.014 -0.262 5.879 1.00 98.12 73 CYS A CA 1
ATOM 595 C C . CYS A 1 73 ? -0.327 -1.648 5.310 1.00 98.12 73 CYS A C 1
ATOM 597 O O . CYS A 1 73 ? -0.971 -2.482 5.960 1.00 98.12 73 CYS A O 1
ATOM 599 N N . LEU A 1 74 ? 0.138 -1.899 4.088 1.00 98.38 74 LEU A N 1
ATOM 600 C CA . LEU A 1 74 ? 0.033 -3.183 3.410 1.00 98.38 74 LEU A CA 1
ATOM 601 C C . LEU A 1 74 ? 1.426 -3.751 3.157 1.00 98.38 74 LEU A C 1
ATOM 603 O O . LEU A 1 74 ? 2.333 -3.020 2.770 1.00 98.38 74 LEU A O 1
ATOM 607 N N . GLU A 1 75 ? 1.584 -5.058 3.329 1.00 98.38 75 GLU A N 1
ATOM 608 C CA . GLU A 1 75 ? 2.834 -5.775 3.077 1.00 98.38 75 GLU A CA 1
ATOM 609 C C . GLU A 1 75 ? 2.625 -6.848 2.010 1.00 98.38 75 GLU A C 1
ATOM 611 O O . GLU A 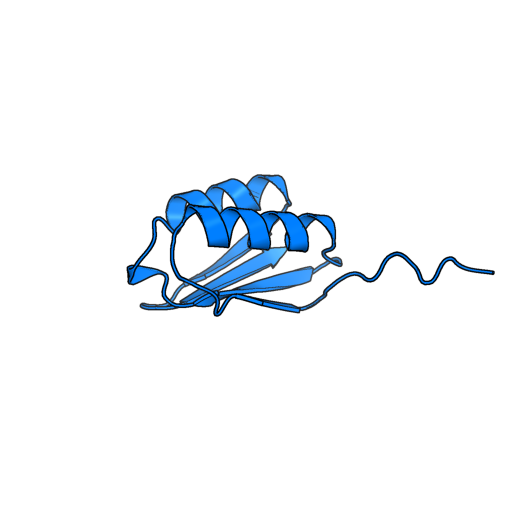1 75 ? 1.622 -7.569 2.034 1.00 98.38 75 GLU A O 1
ATOM 616 N N . LYS A 1 76 ? 3.569 -6.943 1.072 1.00 97.75 76 LYS A N 1
ATOM 617 C CA . LYS A 1 76 ? 3.613 -8.003 0.066 1.00 97.75 76 LYS A CA 1
ATOM 618 C C . LYS A 1 76 ? 4.130 -9.295 0.684 1.00 97.75 76 LYS A C 1
ATOM 620 O O . LYS A 1 76 ? 5.181 -9.286 1.326 1.00 97.75 76 LYS A O 1
ATOM 625 N N . LYS A 1 77 ? 3.403 -10.388 0.476 1.00 90.00 77 LYS A N 1
ATOM 626 C CA . LYS A 1 77 ? 3.833 -11.721 0.909 1.00 90.00 77 LYS A CA 1
ATOM 627 C C . LYS A 1 77 ? 5.006 -12.254 0.095 1.00 90.00 77 LYS A C 1
ATOM 629 O O . LYS A 1 77 ? 5.130 -11.888 -1.094 1.00 90.00 77 LYS A O 1
#

Foldseek 3Di:
DDDPPLQAAQEEEAPDDPEQVVLLVVLVVNLVSHDAFRKYKYFQCVSYPVVVSQVSCVVSQWHFPDDDDGMTMITHD

Secondary structure (DSSP, 8-state):
---TT---EEEEEE-S---HHHHHHHHHHHHTTEEEEEEEEE--GGGTTHHHHHHHHHTTTEEEEEE-SS-EEEEE-

Radius of gyration: 12.52 Å; chains: 1; bounding box: 39×26×29 Å

pLDDT: mean 90.0, std 12.94, range [38.47, 98.38]

Sequence (77 aa):
HPDWNEKTYSFVYLDGPHMTKDVITEAVWFANRSAPHTRIVIDDIDKMEISVIAHVLTFFDFKTIEMGDTKICLEKK

Organism: NCBI:txid412755